Protein AF-A0A2N5DPZ4-F1 (afdb_monomer)

Solvent-accessible surface area (backbone atoms only — not comparable to full-atom values): 5592 Å² total; per-residue (Å²): 131,85,73,59,84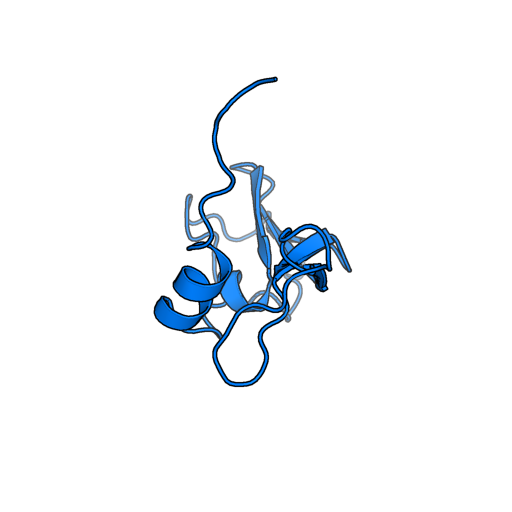,85,64,77,54,50,41,91,87,78,61,50,69,83,58,56,42,78,33,79,62,61,22,78,41,57,39,72,54,98,92,38,71,41,60,42,100,87,68,46,73,36,67,42,72,34,48,12,37,35,31,74,85,79,68,48,68,40,40,39,50,61,61,52,61,74,50,53,70,65,60,50,40,62,56,58,70,69,74,71,79,92,63,90,130

Foldseek 3Di:
DDDDPLQPAAAPPPRHDDQKDKDALPDKWFDDDPRAGDADPVRHTDIGRGIWMAGPPVRDIDHSCVSNVVDDVSSVCNRVVPPPPPDDD

Secondary structure (DSSP, 8-state):
-PPPTT--S--TTT---SSEEEEEEEEEEE-EETTEE-B-TTSPBPEEEEEEEEETTT--EEEHHHHTT-S-HHHHHHTT-S-------

Mean predicted aligned error: 8.05 Å

Radius of gyration: 14.73 Å; Cα contacts (8 Å, |Δi|>4): 138; chains: 1; bounding box: 38×32×37 Å

Nearest PDB structures (foldseek):
  4b6d-assembly3_C  TM=2.899E-01  e=1.157E+00  Homo sapiens
  6a9u-assembly1_A  TM=2.606E-01  e=8.080E+00  Saccharomyces cerevisiae S288C

pLDDT: mean 80.34, std 15.64, range [36.81, 94.19]

Sequence (89 aa):
MSRDPRIKRHCPFCSERDHLHIVDRGALRPIIRDGATVLDPDGTEELEEVDGAFCQVCSASAPLDVWNNEVTPDTYAILRDIDLPTEPV

Structure (mmCIF, N/CA/C/O backbone):
data_AF-A0A2N5DPZ4-F1
#
_entry.id   AF-A0A2N5DPZ4-F1
#
loop_
_atom_site.group_PDB
_atom_site.id
_atom_site.type_symbol
_atom_site.label_atom_id
_atom_site.label_alt_id
_atom_site.label_comp_id
_atom_site.label_asym_id
_atom_site.label_entity_id
_atom_site.label_seq_id
_atom_site.pdbx_PDB_ins_code
_atom_site.Cartn_x
_atom_site.Cartn_y
_atom_site.Cartn_z
_atom_site.occupancy
_atom_site.B_iso_or_equiv
_atom_site.auth_seq_id
_atom_site.auth_comp_id
_atom_site.auth_asym_id
_atom_site.auth_atom_id
_atom_site.pdbx_PDB_model_num
ATOM 1 N N . MET A 1 1 ? -20.649 0.329 14.557 1.00 52.56 1 MET A N 1
ATOM 2 C CA . MET A 1 1 ? -20.230 0.721 13.194 1.00 52.56 1 MET A CA 1
ATOM 3 C C . MET A 1 1 ? -19.705 -0.531 12.514 1.00 52.56 1 MET A C 1
ATOM 5 O O . MET A 1 1 ? -18.940 -1.252 13.143 1.00 52.56 1 MET A O 1
ATOM 9 N N . SER A 1 2 ? -20.198 -0.869 11.321 1.00 50.97 2 SER A N 1
ATOM 10 C CA . SER A 1 2 ? -19.702 -2.040 10.589 1.00 50.97 2 SER A CA 1
ATOM 11 C C . SER A 1 2 ? -18.363 -1.668 9.967 1.00 50.97 2 SER A C 1
ATOM 13 O O . SER A 1 2 ? -18.307 -0.715 9.198 1.00 50.97 2 SER A O 1
ATOM 15 N N . ARG A 1 3 ? -17.295 -2.384 10.325 1.00 71.00 3 ARG A N 1
ATOM 16 C CA . ARG A 1 3 ? -16.007 -2.273 9.631 1.00 71.00 3 ARG A CA 1
ATOM 17 C C . ARG A 1 3 ? -16.209 -2.657 8.169 1.00 71.00 3 ARG A C 1
ATOM 19 O O . ARG A 1 3 ? -16.896 -3.645 7.900 1.00 71.00 3 ARG A O 1
ATOM 26 N N . ASP A 1 4 ? -15.633 -1.882 7.254 1.00 85.12 4 ASP A N 1
ATOM 27 C CA . ASP A 1 4 ? -15.608 -2.245 5.837 1.00 85.12 4 ASP A CA 1
ATOM 28 C C . ASP A 1 4 ? -14.916 -3.618 5.706 1.00 85.12 4 ASP A C 1
ATOM 30 O O . ASP A 1 4 ? -13.798 -3.780 6.212 1.00 85.12 4 ASP A O 1
ATOM 34 N N . PRO A 1 5 ? -15.561 -4.629 5.092 1.00 88.19 5 PRO A N 1
ATOM 35 C CA . PRO A 1 5 ? -15.015 -5.983 5.000 1.00 88.19 5 PRO A CA 1
ATOM 36 C C . PRO A 1 5 ? -13.701 -6.059 4.209 1.00 88.19 5 PRO A C 1
ATOM 38 O O . PRO A 1 5 ? -12.986 -7.057 4.314 1.00 88.19 5 PRO A O 1
ATOM 41 N N . ARG A 1 6 ? -13.363 -5.020 3.435 1.00 90.94 6 ARG A N 1
ATOM 42 C CA . ARG A 1 6 ? -12.086 -4.896 2.728 1.00 90.94 6 ARG A CA 1
ATOM 43 C C . ARG A 1 6 ? -10.903 -4.669 3.676 1.00 90.94 6 ARG A C 1
ATOM 45 O O . ARG A 1 6 ? -9.786 -5.038 3.329 1.00 90.94 6 ARG A O 1
ATOM 52 N N . ILE A 1 7 ? -11.118 -4.122 4.878 1.00 92.31 7 ILE A N 1
ATOM 53 C CA . ILE A 1 7 ? -10.059 -3.920 5.882 1.00 92.31 7 ILE A CA 1
ATOM 54 C C . ILE A 1 7 ? -9.944 -5.169 6.760 1.00 92.31 7 ILE A C 1
ATOM 56 O O . ILE A 1 7 ? -10.736 -5.403 7.676 1.00 92.31 7 ILE A O 1
ATOM 60 N N . LYS A 1 8 ? -8.912 -5.973 6.506 1.00 91.88 8 LYS A N 1
ATOM 61 C CA . LYS A 1 8 ? -8.688 -7.268 7.167 1.00 91.88 8 LYS A CA 1
ATOM 62 C C . LYS A 1 8 ? -7.856 -7.141 8.442 1.00 91.88 8 LYS A C 1
ATOM 64 O O . LYS A 1 8 ? -7.901 -8.025 9.299 1.00 91.88 8 LYS A O 1
ATOM 69 N N . ARG A 1 9 ? -7.105 -6.045 8.597 1.00 91.31 9 ARG A N 1
ATOM 70 C CA . ARG A 1 9 ? -6.143 -5.836 9.693 1.00 91.31 9 ARG A CA 1
ATOM 71 C C . ARG A 1 9 ? -6.396 -4.547 10.473 1.00 91.31 9 ARG A C 1
ATOM 73 O O . ARG A 1 9 ? -7.058 -3.627 10.009 1.00 91.31 9 ARG A O 1
ATOM 80 N N . HIS A 1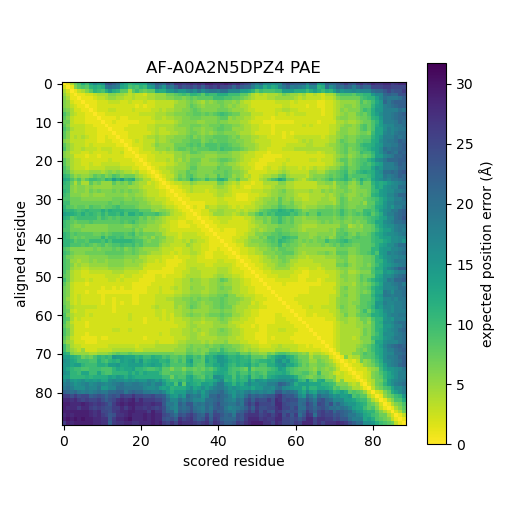 10 ? -5.903 -4.516 11.710 1.00 94.19 10 HIS A N 1
ATOM 81 C CA . HIS A 1 10 ? -5.891 -3.303 12.540 1.00 94.19 10 HIS A CA 1
ATOM 82 C C . HIS A 1 10 ? -4.824 -2.340 12.019 1.00 94.19 10 HIS A C 1
ATOM 84 O O . HIS A 1 10 ? -3.992 -2.740 11.204 1.00 94.19 10 HIS A O 1
ATOM 90 N N . C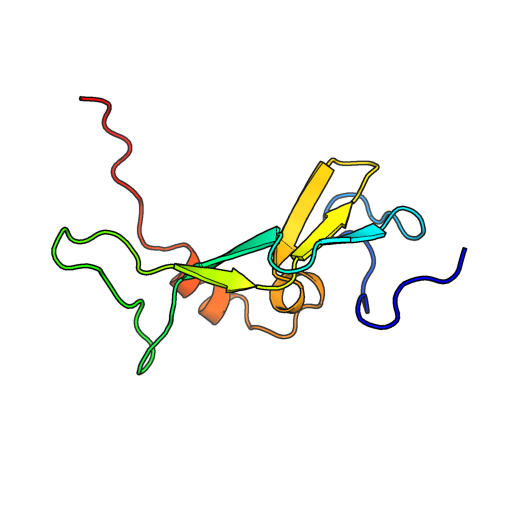YS A 1 11 ? -4.830 -1.094 12.493 1.00 91.50 11 CYS A N 1
ATOM 91 C CA . CYS A 1 11 ? -3.781 -0.149 12.132 1.00 91.50 11 CYS A CA 1
ATOM 92 C C . CYS A 1 11 ? -2.397 -0.708 12.505 1.00 91.50 11 CYS A C 1
ATOM 94 O O . CYS A 1 11 ? -2.166 -0.975 13.685 1.00 91.50 11 CYS A O 1
ATOM 96 N N . PRO A 1 12 ? -1.457 -0.862 11.555 1.00 88.44 12 PRO A N 1
ATOM 97 C CA . PRO A 1 12 ? -0.138 -1.417 11.855 1.00 88.44 12 PRO A CA 1
ATOM 98 C C . PRO A 1 12 ? 0.733 -0.472 12.699 1.00 88.44 12 PRO A C 1
ATOM 100 O O . PRO A 1 12 ? 1.722 -0.914 13.273 1.00 88.44 12 PRO A O 1
ATOM 103 N N . PHE A 1 13 ? 0.359 0.808 12.806 1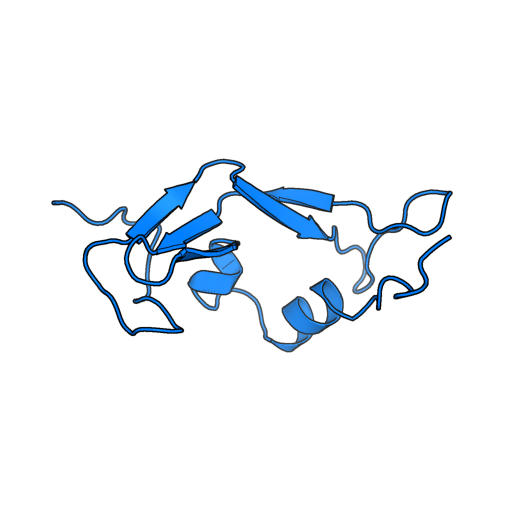.00 89.38 13 PHE A N 1
ATOM 104 C CA . PHE A 1 13 ? 1.124 1.828 13.528 1.00 89.38 13 PHE A CA 1
ATOM 105 C C . PHE A 1 13 ? 0.644 2.036 14.969 1.00 89.38 13 PHE A C 1
ATOM 107 O O . PHE A 1 13 ? 1.457 2.120 15.883 1.00 89.38 13 PHE A O 1
ATOM 114 N N . CYS A 1 14 ? -0.673 2.117 15.187 1.00 93.00 14 CYS A N 1
ATOM 115 C CA . CYS A 1 14 ? -1.256 2.395 16.507 1.00 93.00 14 CYS A CA 1
ATOM 116 C C . CYS A 1 14 ? -2.174 1.283 17.037 1.00 93.00 14 CYS A C 1
ATOM 118 O O . CYS A 1 14 ? -2.752 1.435 18.108 1.00 93.00 14 CYS A O 1
ATOM 120 N N . SER A 1 15 ? -2.324 0.170 16.307 1.00 94.12 15 SER A N 1
ATOM 121 C CA . SER A 1 15 ? -3.216 -0.957 16.641 1.00 94.12 15 SER A CA 1
ATOM 122 C C . SER A 1 15 ? -4.713 -0.620 16.726 1.00 94.12 15 SER A C 1
ATOM 124 O O . SER A 1 15 ? -5.509 -1.465 17.131 1.00 94.12 15 SER A O 1
ATOM 126 N N . GLU A 1 16 ? -5.122 0.582 16.304 1.00 93.56 16 GLU A N 1
ATOM 127 C CA . GLU A 1 16 ? -6.526 1.003 16.267 1.00 93.56 16 GLU A CA 1
ATOM 128 C C . GLU A 1 16 ? -7.386 0.063 15.411 1.00 93.56 16 GLU A C 1
ATOM 130 O O . GLU A 1 16 ? -6.977 -0.413 14.342 1.00 93.56 16 GLU A O 1
ATOM 135 N N . ARG A 1 17 ? -8.610 -0.183 15.886 1.00 90.19 17 ARG A N 1
ATOM 136 C CA . ARG A 1 17 ? -9.524 -1.187 15.351 1.00 90.19 17 ARG A CA 1
ATOM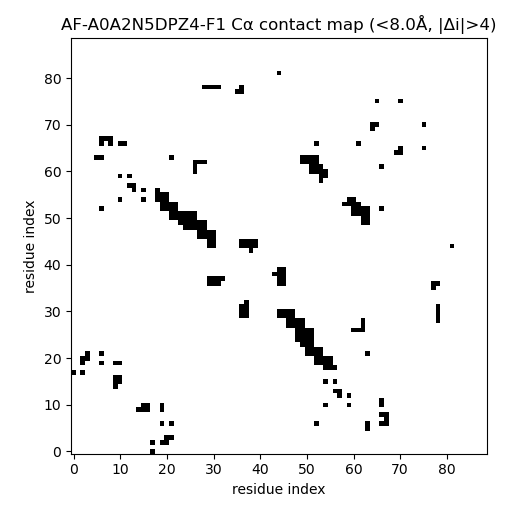 137 C C . ARG A 1 17 ? -10.711 -0.515 14.653 1.00 90.19 17 ARG A C 1
ATOM 139 O O . ARG A 1 17 ? -11.032 -0.853 13.517 1.00 90.19 17 ARG A O 1
ATOM 146 N N . ASP A 1 18 ? -11.374 0.426 15.286 1.00 90.56 18 ASP A N 1
ATOM 147 C CA . ASP A 1 18 ? -12.730 0.821 14.909 1.00 90.56 18 ASP A CA 1
ATOM 148 C C . ASP A 1 18 ? -12.771 2.083 14.045 1.00 90.56 18 ASP A C 1
ATOM 150 O O . ASP A 1 18 ? -13.719 2.284 13.288 1.00 90.56 18 ASP A O 1
ATOM 154 N N . HIS A 1 19 ? -11.708 2.883 14.081 1.00 92.00 19 HIS A N 1
ATOM 155 C CA . HIS A 1 19 ? -11.610 4.157 13.367 1.00 92.00 19 HIS A CA 1
ATOM 156 C C . HIS A 1 19 ? -10.791 4.047 12.070 1.00 92.00 19 HIS A C 1
ATOM 158 O O . HIS A 1 19 ? -9.902 4.863 11.802 1.00 92.00 19 HIS A O 1
ATOM 164 N N . LEU A 1 20 ? -11.069 2.998 11.289 1.00 92.25 20 LEU A N 1
ATOM 165 C CA . LEU A 1 20 ? -10.428 2.712 10.004 1.00 92.25 20 LEU A CA 1
ATOM 166 C C . LEU A 1 20 ? -11.435 2.874 8.865 1.00 92.25 20 LEU A C 1
ATOM 168 O O . LEU A 1 20 ? -12.543 2.345 8.949 1.00 92.25 20 LEU A O 1
ATOM 172 N N . HIS A 1 21 ? -11.032 3.564 7.800 1.00 92.38 21 HIS A N 1
ATOM 173 C CA . HIS A 1 21 ? -11.892 3.891 6.660 1.00 92.38 21 HIS A CA 1
ATOM 174 C C . HIS A 1 21 ? -11.197 3.551 5.350 1.00 92.38 21 HIS A C 1
ATOM 176 O O . HIS A 1 21 ? -9.976 3.667 5.259 1.00 92.38 21 HIS A O 1
ATOM 182 N N . ILE A 1 22 ? -11.977 3.157 4.344 1.00 91.88 22 ILE A N 1
ATOM 183 C CA . ILE A 1 22 ? -11.480 3.083 2.971 1.00 91.88 22 ILE A CA 1
ATOM 184 C C . ILE A 1 22 ? -11.579 4.465 2.337 1.00 91.88 22 ILE A C 1
ATOM 186 O O . ILE A 1 22 ? -12.576 5.167 2.508 1.00 91.88 22 ILE A O 1
ATOM 190 N N . VAL A 1 23 ? -10.542 4.830 1.597 1.00 89.00 23 VAL A N 1
ATOM 191 C CA . VAL A 1 23 ? -10.540 5.964 0.683 1.00 89.00 23 VAL A CA 1
ATOM 192 C C . VAL A 1 23 ? -10.399 5.391 -0.722 1.00 89.00 23 VAL A C 1
ATOM 194 O O . VAL A 1 23 ? -9.317 4.944 -1.105 1.00 89.00 23 VAL A O 1
ATOM 197 N N . ASP A 1 24 ? -11.504 5.348 -1.464 1.00 88.06 24 ASP A N 1
ATOM 198 C CA . ASP A 1 24 ? -11.492 4.853 -2.841 1.00 88.06 24 ASP A CA 1
ATOM 199 C C . ASP A 1 24 ? -10.633 5.794 -3.702 1.00 88.06 24 ASP A C 1
ATOM 201 O O . ASP A 1 24 ? -10.790 7.017 -3.622 1.0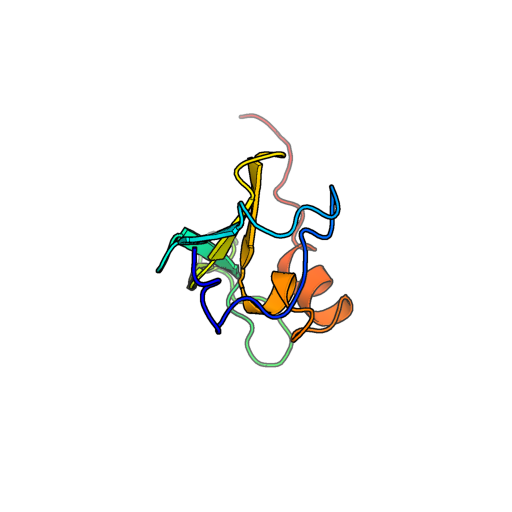0 88.06 24 ASP A O 1
ATOM 205 N N . ARG A 1 25 ? -9.702 5.236 -4.491 1.00 82.44 25 ARG A N 1
ATOM 206 C CA . ARG A 1 25 ? -8.697 6.011 -5.263 1.00 82.44 25 ARG A CA 1
ATOM 207 C C . ARG A 1 25 ? -7.932 7.048 -4.418 1.00 82.44 25 ARG A C 1
ATOM 209 O O . ARG A 1 25 ? -7.575 8.120 -4.897 1.00 82.44 25 ARG A O 1
ATOM 216 N N . GLY A 1 26 ? -7.728 6.751 -3.134 1.00 77.00 26 GLY A N 1
ATOM 217 C CA . GLY A 1 26 ? -7.133 7.663 -2.154 1.00 77.00 26 GLY A CA 1
ATOM 218 C C . GLY A 1 26 ? -5.648 7.455 -1.886 1.00 77.00 26 GLY A C 1
ATOM 219 O O . GLY A 1 26 ? -5.072 8.191 -1.085 1.00 77.00 26 GLY A O 1
ATOM 220 N N . ALA A 1 27 ? -5.038 6.442 -2.498 1.00 83.56 27 ALA A N 1
ATOM 221 C CA . ALA A 1 27 ? -3.617 6.159 -2.378 1.00 83.56 27 ALA A CA 1
ATOM 222 C C . ALA A 1 27 ? -2.977 6.069 -3.765 1.00 83.56 27 ALA A C 1
ATOM 224 O O . ALA A 1 27 ? -3.607 5.621 -4.721 1.00 83.56 27 ALA A O 1
ATOM 225 N N . LEU A 1 28 ? -1.717 6.488 -3.850 1.00 83.00 28 LEU A N 1
ATOM 226 C CA . LEU A 1 28 ? -0.893 6.322 -5.040 1.00 83.00 28 LEU A CA 1
ATOM 227 C C . LEU A 1 28 ? 0.040 5.137 -4.839 1.00 83.00 28 LEU A C 1
ATOM 229 O O . LEU A 1 28 ? 0.582 4.939 -3.746 1.00 83.00 28 LEU A O 1
ATOM 233 N N . ARG A 1 29 ? 0.218 4.359 -5.898 1.00 81.81 29 ARG A N 1
ATOM 234 C CA . ARG A 1 29 ? 1.104 3.203 -5.918 1.00 81.81 29 ARG A CA 1
ATOM 235 C C . ARG A 1 29 ? 1.895 3.199 -7.228 1.00 81.81 29 ARG A C 1
ATOM 237 O O . ARG A 1 29 ? 1.277 3.386 -8.271 1.00 81.81 29 ARG A O 1
ATOM 244 N N . PRO A 1 30 ? 3.215 2.959 -7.211 1.00 84.25 30 PRO A N 1
ATOM 245 C CA . PRO A 1 30 ? 3.955 2.798 -8.454 1.00 84.25 30 PRO A CA 1
ATOM 246 C C . PRO A 1 30 ? 3.498 1.580 -9.252 1.00 84.25 30 PRO A C 1
ATOM 248 O O . PRO A 1 30 ? 3.211 0.512 -8.697 1.00 84.25 30 PRO A O 1
ATOM 251 N N . ILE A 1 31 ? 3.450 1.733 -10.570 1.00 84.25 31 ILE A N 1
ATOM 252 C CA . ILE A 1 31 ? 3.109 0.648 -11.482 1.00 84.25 31 ILE A CA 1
ATOM 253 C C . ILE A 1 31 ? 4.327 -0.266 -11.620 1.00 84.25 31 ILE A C 1
ATOM 255 O O . ILE A 1 31 ? 5.415 0.180 -11.973 1.00 84.25 31 ILE A O 1
ATOM 259 N N . ILE A 1 32 ? 4.142 -1.567 -11.379 1.00 81.25 32 ILE A N 1
ATOM 260 C CA . ILE A 1 32 ? 5.199 -2.577 -11.536 1.00 81.25 32 ILE A CA 1
ATOM 261 C C . ILE A 1 32 ? 4.924 -3.428 -12.774 1.00 81.25 32 ILE A C 1
ATOM 263 O O . ILE A 1 32 ? 3.861 -4.041 -12.895 1.00 81.25 32 ILE A O 1
ATOM 267 N N . ARG A 1 33 ? 5.908 -3.527 -13.671 1.00 81.81 33 ARG A N 1
ATOM 268 C CA . ARG A 1 33 ? 5.876 -4.390 -14.858 1.00 81.81 33 ARG A CA 1
ATOM 269 C C . ARG A 1 33 ? 7.155 -5.214 -14.925 1.00 81.81 33 ARG A C 1
ATOM 271 O O . ARG A 1 33 ? 8.246 -4.686 -14.761 1.00 81.81 33 ARG A O 1
ATOM 278 N N . ASP A 1 34 ? 7.010 -6.525 -15.114 1.00 83.62 34 ASP A N 1
ATOM 279 C CA . ASP A 1 34 ? 8.133 -7.472 -15.203 1.00 83.62 34 ASP A CA 1
ATOM 280 C C . ASP A 1 34 ? 9.129 -7.392 -14.023 1.00 83.62 34 ASP A C 1
ATOM 282 O O . ASP A 1 34 ? 10.320 -7.656 -14.168 1.00 83.62 34 ASP A O 1
ATOM 286 N N . GLY A 1 35 ? 8.631 -7.042 -12.831 1.00 75.50 35 GLY A N 1
ATOM 287 C CA . GLY A 1 35 ? 9.434 -6.927 -11.609 1.00 75.50 35 GLY A CA 1
ATOM 288 C C . GLY A 1 35 ? 10.180 -5.600 -11.438 1.00 75.50 35 GLY A C 1
ATOM 289 O O . GLY A 1 35 ? 10.960 -5.485 -10.497 1.00 75.50 35 GLY A O 1
ATOM 290 N N . ALA A 1 36 ? 9.934 -4.609 -12.297 1.00 80.62 36 ALA A N 1
ATOM 291 C CA . ALA A 1 36 ? 10.507 -3.269 -12.202 1.00 80.62 36 ALA A CA 1
ATOM 292 C C . ALA A 1 36 ? 9.418 -2.189 -12.159 1.00 80.62 36 ALA A C 1
ATOM 294 O O . ALA A 1 36 ? 8.335 -2.366 -12.723 1.00 80.62 36 ALA A O 1
ATOM 295 N N . THR A 1 37 ? 9.716 -1.065 -11.507 1.00 82.50 37 THR A N 1
ATOM 296 C CA . THR A 1 37 ? 8.860 0.125 -11.549 1.00 82.50 37 THR A CA 1
ATOM 297 C C . THR A 1 37 ? 8.861 0.719 -12.952 1.00 82.50 37 THR A C 1
ATOM 299 O O . THR A 1 37 ? 9.907 0.823 -13.598 1.00 82.50 37 THR A O 1
ATOM 302 N N . VAL A 1 38 ? 7.679 1.079 -13.442 1.00 86.62 38 VAL A N 1
ATOM 303 C CA . VAL A 1 38 ? 7.525 1.788 -14.710 1.00 86.62 38 VAL A CA 1
ATOM 304 C C . VAL A 1 38 ? 7.837 3.262 -14.481 1.00 86.62 38 VAL A C 1
ATOM 306 O O . VAL A 1 38 ? 7.352 3.854 -13.521 1.00 86.62 38 VAL A O 1
ATOM 309 N N . LEU A 1 39 ? 8.663 3.834 -15.354 1.00 87.94 39 LEU A N 1
ATOM 310 C CA . LEU A 1 39 ? 9.054 5.236 -15.298 1.00 87.94 39 LEU A CA 1
ATOM 311 C C . LEU A 1 39 ? 8.474 5.999 -16.488 1.00 87.94 39 LEU A C 1
ATOM 313 O O . LEU A 1 39 ? 8.468 5.490 -17.615 1.00 87.94 39 LEU A O 1
ATOM 317 N N . ASP A 1 40 ? 8.056 7.232 -16.237 1.00 85.06 40 ASP A N 1
ATOM 318 C CA . ASP A 1 40 ? 7.739 8.229 -17.246 1.00 85.06 40 ASP A CA 1
ATOM 319 C C . ASP A 1 40 ? 8.995 8.651 -18.037 1.00 85.06 40 ASP A C 1
ATOM 321 O O . ASP A 1 40 ? 10.133 8.415 -17.612 1.00 85.06 40 ASP A O 1
ATOM 325 N N . PRO A 1 41 ? 8.840 9.295 -19.212 1.00 88.38 41 PRO A N 1
ATOM 326 C CA . PRO A 1 41 ? 9.973 9.733 -20.032 1.00 88.38 41 PRO A CA 1
ATOM 327 C C . PRO A 1 41 ? 10.944 10.702 -19.339 1.00 88.38 41 PRO A C 1
ATOM 329 O O . PRO A 1 41 ? 12.075 10.858 -19.799 1.00 88.38 41 PRO A O 1
ATOM 332 N N . ASP A 1 42 ? 10.508 11.371 -18.272 1.00 89.19 42 ASP A N 1
ATOM 333 C CA . ASP A 1 42 ? 11.325 12.258 -17.440 1.00 89.19 42 ASP A CA 1
ATOM 334 C C . ASP A 1 42 ? 12.049 11.525 -16.293 1.00 89.19 42 ASP A C 1
ATOM 336 O O . ASP A 1 42 ? 12.812 12.146 -15.553 1.00 89.19 42 ASP A O 1
ATOM 340 N N . GLY A 1 43 ? 11.862 10.207 -16.178 1.00 85.19 43 GLY A N 1
ATOM 341 C CA . GLY A 1 43 ? 12.461 9.360 -15.151 1.00 85.19 43 GLY A CA 1
ATOM 342 C C . GLY A 1 43 ? 11.690 9.323 -13.833 1.00 85.19 43 GLY A C 1
ATOM 343 O O . GLY A 1 43 ? 12.174 8.697 -12.891 1.00 85.19 43 GLY A O 1
ATOM 344 N N . THR A 1 44 ? 10.523 9.967 -13.741 1.00 84.62 44 THR A N 1
ATOM 345 C CA . THR A 1 44 ? 9.644 9.851 -12.568 1.00 84.62 44 THR A CA 1
ATOM 346 C C . THR A 1 44 ? 8.855 8.543 -12.593 1.00 84.62 44 THR A C 1
ATOM 348 O O . THR A 1 44 ? 8.685 7.938 -13.646 1.00 84.62 44 THR A O 1
ATOM 351 N N . GLU A 1 45 ? 8.424 8.045 -11.435 1.00 85.69 45 GLU A N 1
ATOM 352 C CA . GLU A 1 45 ? 7.632 6.812 -11.370 1.00 85.69 45 GLU A CA 1
ATOM 353 C C . GLU A 1 45 ? 6.223 7.032 -11.920 1.00 85.69 45 GLU A C 1
ATOM 355 O O . GLU A 1 45 ? 5.523 7.955 -11.501 1.00 85.69 45 GLU A O 1
ATOM 360 N N . GLU A 1 46 ? 5.772 6.128 -12.787 1.00 88.00 46 GLU A N 1
ATOM 361 C CA . GLU A 1 46 ? 4.372 6.086 -13.187 1.00 88.00 46 GLU A CA 1
ATOM 362 C C . GLU A 1 46 ? 3.550 5.539 -12.009 1.00 88.00 46 GLU A C 1
ATOM 364 O O . GLU A 1 46 ? 3.802 4.438 -11.503 1.00 88.00 46 GLU A O 1
ATOM 369 N N . LEU A 1 47 ? 2.565 6.315 -11.554 1.00 86.81 47 LEU A N 1
ATOM 370 C CA . LEU A 1 47 ? 1.727 5.982 -10.403 1.00 86.81 47 LEU A CA 1
ATOM 371 C C . LEU A 1 47 ? 0.298 5.648 -10.843 1.00 86.81 47 LEU A C 1
ATOM 373 O O . LEU A 1 47 ? -0.292 6.336 -11.674 1.00 86.81 47 LEU A O 1
ATOM 377 N N . GLU A 1 48 ? -0.297 4.640 -10.214 1.00 87.31 48 GLU A N 1
ATOM 378 C CA . GLU A 1 48 ? -1.725 4.350 -10.295 1.00 87.31 48 GLU A CA 1
ATOM 379 C C . GLU A 1 48 ? -2.450 4.743 -9.002 1.00 87.3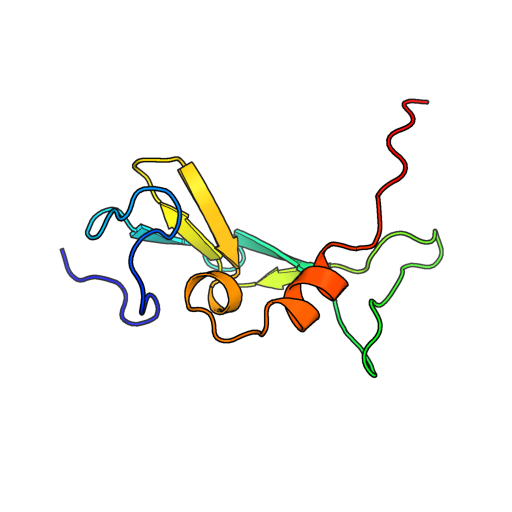1 48 GLU A C 1
ATOM 381 O O . GLU A 1 48 ? -1.923 4.630 -7.891 1.00 87.31 48 GLU A O 1
ATOM 386 N N . GLU A 1 49 ? -3.691 5.206 -9.151 1.00 89.62 49 GLU A N 1
ATOM 387 C CA . GLU A 1 49 ? -4.590 5.435 -8.025 1.00 89.62 49 GLU A CA 1
ATOM 388 C C . GLU A 1 49 ? -5.252 4.125 -7.606 1.00 89.62 49 GLU A C 1
ATOM 390 O O . GLU A 1 49 ? -5.923 3.464 -8.402 1.00 89.62 49 GLU A O 1
ATOM 395 N N . VAL A 1 50 ? -5.131 3.795 -6.327 1.00 89.12 50 VAL A N 1
ATOM 396 C CA . VAL A 1 50 ? -5.693 2.583 -5.734 1.00 89.12 50 VAL A CA 1
ATOM 397 C C . VAL A 1 50 ? -6.514 2.915 -4.495 1.00 89.12 50 VAL A C 1
ATOM 399 O O . VAL A 1 50 ? -6.402 3.995 -3.903 1.00 89.12 50 VAL A O 1
ATOM 402 N N . ASP A 1 51 ? -7.354 1.970 -4.084 1.00 91.75 51 ASP A N 1
ATOM 403 C CA . ASP A 1 51 ? -8.050 2.060 -2.805 1.00 91.75 51 ASP A CA 1
ATOM 404 C C . ASP A 1 51 ? -7.030 2.068 -1.660 1.00 91.75 51 ASP A C 1
ATOM 406 O O . ASP A 1 51 ? -6.116 1.239 -1.597 1.00 91.75 51 ASP A O 1
ATOM 410 N N . GLY A 1 52 ? -7.202 3.006 -0.734 1.00 91.75 52 GLY A N 1
ATOM 411 C CA . GLY A 1 52 ? -6.375 3.146 0.456 1.00 91.75 52 GLY A CA 1
ATOM 412 C C . GLY A 1 52 ? -7.155 2.844 1.727 1.00 91.75 52 GLY A C 1
ATOM 413 O O . GLY A 1 52 ? -8.369 3.024 1.792 1.00 9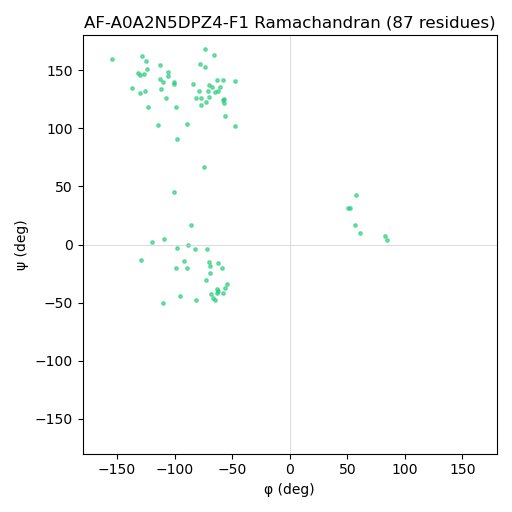1.75 52 GLY A O 1
ATOM 414 N N . ALA A 1 53 ? -6.449 2.430 2.771 1.00 92.69 53 ALA A N 1
ATOM 415 C CA . ALA A 1 53 ? -6.964 2.439 4.132 1.00 92.69 53 ALA A CA 1
ATOM 416 C C . ALA A 1 53 ? -6.410 3.657 4.881 1.00 92.69 53 ALA A C 1
ATOM 418 O O . ALA A 1 53 ? -5.227 3.976 4.765 1.00 92.69 53 ALA A O 1
ATOM 419 N N . PHE A 1 54 ? -7.259 4.319 5.665 1.00 92.31 54 PHE A N 1
ATOM 420 C CA . PHE A 1 54 ? -6.917 5.472 6.495 1.00 92.31 54 PHE A CA 1
ATOM 421 C C . PHE A 1 54 ? -7.322 5.236 7.951 1.00 92.31 54 PHE A C 1
ATOM 423 O O . PHE A 1 54 ? -8.459 4.854 8.242 1.00 92.31 54 PHE A O 1
ATOM 430 N N . CYS A 1 55 ? -6.409 5.504 8.884 1.00 93.00 55 CYS A N 1
ATOM 431 C CA . CYS A 1 55 ? -6.686 5.491 10.316 1.00 93.00 55 CYS A CA 1
ATOM 432 C C . CYS A 1 55 ? -6.922 6.912 10.830 1.00 93.00 55 CYS A C 1
ATOM 434 O O . CYS A 1 55 ? -6.006 7.726 10.839 1.00 93.00 55 CYS A O 1
ATOM 436 N N . GLN A 1 56 ? -8.115 7.189 11.359 1.00 93.25 56 GLN A N 1
ATOM 437 C CA . GLN A 1 56 ? -8.443 8.506 11.926 1.00 93.25 56 GLN A CA 1
ATOM 438 C C . GLN A 1 56 ? -7.697 8.829 13.228 1.00 93.25 56 GLN A C 1
ATOM 440 O O . GLN A 1 56 ? -7.631 9.991 13.610 1.00 93.25 56 GLN A O 1
ATOM 445 N N . VAL A 1 57 ? -7.152 7.823 13.920 1.00 94.19 57 VAL A N 1
ATOM 446 C CA . VAL A 1 57 ? -6.471 8.020 15.211 1.00 94.19 57 VAL A CA 1
ATOM 447 C C . VAL A 1 57 ? -5.034 8.495 15.024 1.00 94.19 57 VAL A C 1
ATOM 449 O O . VAL A 1 57 ? -4.616 9.440 15.682 1.00 94.19 57 VAL A O 1
ATOM 452 N N . CYS A 1 58 ? -4.270 7.850 14.139 1.00 93.88 58 CYS A N 1
ATOM 453 C CA . CYS A 1 58 ? -2.865 8.203 13.900 1.00 93.88 58 CYS A CA 1
ATOM 454 C C . CYS A 1 58 ? -2.618 8.859 12.537 1.00 93.88 58 CYS A C 1
ATOM 456 O O . CYS A 1 58 ? -1.466 9.072 12.171 1.00 93.88 58 CYS A O 1
ATOM 458 N N . SER A 1 59 ? -3.677 9.124 11.768 1.00 92.88 59 SER A N 1
ATOM 459 C CA . SER A 1 59 ? -3.633 9.690 10.412 1.00 92.88 59 SER A CA 1
ATOM 460 C C . SER A 1 59 ? -2.796 8.891 9.408 1.00 92.88 59 SER A C 1
ATOM 462 O O . SER A 1 59 ? -2.434 9.404 8.351 1.00 92.88 59 SER A O 1
ATOM 464 N N . ALA A 1 60 ? -2.482 7.630 9.718 1.00 89.62 60 ALA A N 1
ATOM 465 C CA . ALA A 1 60 ? -1.751 6.769 8.804 1.00 89.62 60 ALA A CA 1
ATOM 466 C C . ALA A 1 60 ? -2.641 6.396 7.618 1.00 89.62 60 ALA A C 1
ATOM 468 O O . ALA A 1 60 ? -3.808 6.042 7.804 1.00 89.62 60 ALA A O 1
ATOM 469 N N . SER A 1 61 ? -2.062 6.426 6.423 1.00 89.06 61 SER A N 1
ATOM 470 C CA . SER A 1 61 ? -2.677 5.928 5.199 1.00 89.06 61 SER A CA 1
ATOM 471 C C . SER A 1 61 ? -1.713 5.007 4.464 1.00 89.06 61 SER A C 1
ATOM 473 O O . SER A 1 61 ? -0.497 5.195 4.527 1.00 89.06 61 SER A O 1
ATOM 475 N N . ALA A 1 62 ? -2.252 3.990 3.802 1.00 88.12 62 ALA A N 1
ATOM 476 C CA . ALA A 1 62 ? -1.503 3.162 2.862 1.00 88.12 62 ALA A CA 1
ATOM 477 C C . ALA A 1 62 ? -2.463 2.547 1.834 1.00 88.12 62 ALA A C 1
ATOM 479 O O . ALA A 1 62 ? -3.658 2.424 2.135 1.00 88.12 62 ALA A O 1
ATOM 480 N N . PRO A 1 63 ? -1.960 2.109 0.666 1.00 90.62 63 PRO A N 1
ATOM 481 C CA . PRO A 1 63 ? -2.699 1.217 -0.220 1.00 90.62 63 PRO A CA 1
ATOM 482 C C . PRO A 1 63 ? -3.301 0.034 0.548 1.00 90.62 63 PRO A C 1
ATOM 484 O O . PRO A 1 63 ? -2.701 -0.488 1.493 1.00 90.62 63 PRO A O 1
ATOM 487 N N . LEU A 1 64 ? -4.519 -0.361 0.191 1.00 90.88 64 LEU A N 1
ATOM 488 C CA . LEU A 1 64 ? -5.295 -1.338 0.952 1.00 90.88 64 LEU A CA 1
ATOM 489 C C . LEU A 1 64 ? -4.638 -2.729 0.993 1.00 90.88 64 LEU A C 1
ATOM 491 O O . LEU A 1 64 ? -4.659 -3.401 2.025 1.00 90.88 64 LEU A O 1
ATOM 495 N N . ASP A 1 65 ? -4.035 -3.145 -0.113 1.00 88.94 65 ASP A N 1
ATOM 496 C CA . ASP A 1 65 ? -3.261 -4.379 -0.242 1.00 88.94 65 ASP A CA 1
ATOM 497 C C . ASP A 1 65 ? -2.022 -4.374 0.668 1.00 88.94 65 ASP A C 1
ATOM 499 O O . ASP A 1 65 ? -1.745 -5.355 1.362 1.00 88.94 65 ASP A O 1
ATOM 503 N N . VAL A 1 66 ? -1.322 -3.242 0.753 1.00 87.38 66 VAL A N 1
ATOM 504 C CA . VAL A 1 66 ? -0.205 -3.020 1.684 1.00 87.38 66 VAL A CA 1
ATOM 505 C C . VAL A 1 66 ? -0.700 -3.064 3.126 1.00 87.38 66 VAL A C 1
ATOM 507 O O . VAL A 1 66 ? -0.142 -3.784 3.955 1.00 87.38 66 VAL A O 1
ATOM 510 N N . TRP A 1 67 ? -1.792 -2.359 3.429 1.00 90.62 67 TRP A N 1
ATOM 511 C CA . TRP A 1 67 ? -2.400 -2.324 4.761 1.00 90.62 67 TRP A CA 1
ATOM 512 C C . TRP A 1 67 ? -2.789 -3.720 5.255 1.00 90.62 67 TRP A C 1
ATOM 514 O O . TRP A 1 67 ? -2.582 -4.082 6.417 1.00 90.62 67 TRP A O 1
ATOM 524 N N . ASN A 1 68 ? -3.343 -4.530 4.355 1.00 91.44 68 ASN A N 1
ATOM 525 C CA . ASN A 1 68 ? -3.753 -5.898 4.632 1.00 91.44 68 ASN A CA 1
ATOM 526 C C . ASN A 1 68 ? -2.601 -6.911 4.562 1.00 91.44 68 ASN A C 1
ATOM 528 O O . ASN A 1 68 ? -2.815 -8.069 4.928 1.00 91.44 68 ASN A O 1
ATOM 532 N N . ASN A 1 69 ? -1.384 -6.488 4.194 1.00 88.75 69 ASN A N 1
ATOM 533 C CA . ASN A 1 69 ? -0.209 -7.343 3.994 1.00 88.75 69 ASN A CA 1
ATOM 534 C C . ASN A 1 69 ? -0.454 -8.436 2.935 1.00 88.75 69 ASN A C 1
ATOM 536 O O . ASN A 1 69 ? -0.119 -9.606 3.130 1.00 88.75 69 ASN A O 1
ATOM 540 N N . GLU A 1 70 ? -1.107 -8.044 1.846 1.00 89.06 70 GLU A N 1
ATOM 541 C CA . GLU A 1 70 ? -1.403 -8.873 0.673 1.00 89.06 70 GLU A CA 1
ATOM 542 C C . GLU A 1 70 ? -0.314 -8.754 -0.398 1.00 89.06 70 GLU A C 1
ATOM 544 O O . GLU A 1 70 ? -0.222 -9.603 -1.282 1.00 89.06 70 GLU A O 1
ATOM 549 N N . VAL A 1 71 ? 0.548 -7.744 -0.275 1.00 81.62 71 VAL A N 1
ATOM 550 C CA . VAL A 1 71 ? 1.809 -7.616 -1.009 1.00 81.62 71 VAL A CA 1
ATOM 551 C C . VAL A 1 71 ? 2.987 -7.910 -0.085 1.00 81.62 71 VAL A C 1
ATOM 553 O O . VAL A 1 71 ? 2.918 -7.676 1.125 1.00 81.62 71 VAL A O 1
ATOM 556 N N . THR A 1 72 ? 4.072 -8.455 -0.638 1.00 69.75 72 THR A N 1
ATOM 557 C CA . THR A 1 72 ? 5.276 -8.726 0.152 1.00 69.75 72 THR A CA 1
ATOM 558 C C . THR A 1 72 ? 6.014 -7.421 0.465 1.00 69.75 72 THR A C 1
ATOM 560 O O . THR A 1 72 ? 5.944 -6.470 -0.320 1.00 69.75 72 THR A O 1
ATOM 563 N N . PRO A 1 73 ? 6.761 -7.366 1.582 1.00 62.19 73 PRO A N 1
ATOM 564 C CA . PRO A 1 73 ? 7.644 -6.244 1.876 1.00 62.19 73 PRO A CA 1
ATOM 565 C C . PRO A 1 73 ? 8.637 -5.962 0.752 1.00 62.19 73 PRO A C 1
ATOM 567 O O . PRO A 1 73 ? 8.902 -4.800 0.504 1.00 62.19 73 PRO A O 1
ATOM 570 N N . ASP A 1 74 ? 9.119 -6.984 0.039 1.00 62.34 74 ASP A N 1
ATOM 571 C CA . ASP A 1 74 ? 10.035 -6.816 -1.097 1.00 62.34 74 ASP A CA 1
ATOM 572 C C . ASP A 1 74 ? 9.339 -6.148 -2.287 1.00 62.34 74 ASP A C 1
ATOM 574 O O . ASP A 1 74 ? 9.882 -5.228 -2.888 1.00 62.34 74 ASP A O 1
ATOM 578 N N . THR A 1 75 ? 8.102 -6.549 -2.601 1.00 67.50 75 THR A N 1
ATOM 579 C CA . THR A 1 75 ? 7.292 -5.858 -3.612 1.00 67.50 75 THR A CA 1
ATOM 580 C C . THR A 1 75 ? 7.026 -4.419 -3.190 1.00 67.50 75 THR A C 1
ATOM 582 O O . THR A 1 75 ? 7.107 -3.528 -4.021 1.00 67.50 75 THR A O 1
ATOM 585 N N . TYR A 1 76 ? 6.762 -4.166 -1.907 1.00 66.62 76 TYR A N 1
ATOM 586 C CA . TYR A 1 76 ? 6.570 -2.807 -1.402 1.00 66.62 76 TYR A CA 1
ATOM 587 C C . TYR A 1 76 ? 7.858 -1.982 -1.311 1.00 66.62 76 TYR A C 1
ATOM 589 O O . TYR A 1 76 ? 7.815 -0.771 -1.484 1.00 66.62 76 TYR A O 1
ATOM 597 N N . ALA A 1 77 ? 8.998 -2.624 -1.075 1.00 59.12 77 ALA A N 1
ATOM 598 C CA . ALA A 1 77 ? 10.306 -1.996 -1.126 1.00 59.12 77 ALA A CA 1
ATOM 599 C C . ALA A 1 77 ? 10.613 -1.581 -2.561 1.00 59.12 77 ALA A C 1
ATOM 601 O O . ALA A 1 77 ? 10.911 -0.422 -2.764 1.00 59.12 77 ALA A O 1
ATOM 602 N N . ILE A 1 78 ? 10.385 -2.439 -3.564 1.00 61.66 78 ILE A N 1
ATOM 603 C CA . ILE A 1 78 ? 10.459 -2.051 -4.986 1.00 61.66 78 ILE A CA 1
ATOM 604 C C . ILE A 1 78 ? 9.517 -0.867 -5.288 1.00 61.66 78 ILE A C 1
ATOM 606 O O . ILE A 1 78 ? 9.897 0.037 -6.018 1.00 61.66 78 ILE A O 1
ATOM 610 N N . LEU A 1 79 ? 8.328 -0.827 -4.670 1.00 60.75 79 LEU A N 1
ATOM 611 C CA . LEU A 1 79 ? 7.378 0.299 -4.746 1.00 60.75 79 LEU A CA 1
ATOM 612 C C . LEU A 1 79 ? 7.819 1.566 -3.971 1.00 60.75 79 LEU A C 1
ATOM 614 O O . LEU A 1 79 ? 7.082 2.546 -3.960 1.00 60.75 79 LEU A O 1
ATOM 618 N N . ARG A 1 80 ? 8.944 1.557 -3.247 1.00 57.09 80 ARG A N 1
ATOM 619 C CA . ARG A 1 80 ? 9.483 2.726 -2.520 1.00 57.09 80 ARG A CA 1
ATOM 620 C C . ARG A 1 80 ? 10.959 3.018 -2.805 1.00 57.09 80 ARG A C 1
ATOM 622 O O . ARG A 1 80 ? 11.409 4.089 -2.416 1.00 57.09 80 ARG A O 1
ATOM 629 N N . ASP A 1 81 ? 11.698 2.099 -3.427 1.00 47.12 81 ASP A N 1
ATOM 630 C CA . ASP A 1 81 ? 13.165 2.137 -3.567 1.00 47.12 81 ASP A CA 1
ATOM 631 C C . ASP A 1 81 ? 13.662 2.939 -4.775 1.00 47.12 81 ASP A C 1
ATOM 633 O O . ASP A 1 81 ? 14.835 2.850 -5.145 1.00 47.12 81 ASP A O 1
ATOM 637 N N . ILE A 1 82 ? 12.817 3.779 -5.371 1.00 47.31 82 ILE A N 1
ATOM 638 C CA . ILE A 1 82 ? 13.312 4.877 -6.197 1.00 47.31 82 ILE A CA 1
ATOM 639 C C . ILE A 1 82 ? 13.307 6.121 -5.323 1.00 47.31 82 ILE A C 1
ATOM 641 O O . ILE A 1 82 ? 12.319 6.837 -5.182 1.00 47.31 82 ILE A O 1
ATOM 645 N N . ASP A 1 83 ? 14.457 6.316 -4.683 1.00 44.75 83 ASP A N 1
ATOM 646 C CA . ASP A 1 83 ? 14.860 7.538 -4.002 1.00 44.75 83 ASP A CA 1
ATOM 647 C C . ASP A 1 83 ? 14.579 8.723 -4.947 1.00 44.75 83 ASP A C 1
ATOM 649 O O . ASP A 1 83 ? 15.305 8.954 -5.919 1.00 44.75 83 ASP A O 1
ATOM 653 N N . LEU A 1 84 ? 13.488 9.460 -4.711 1.00 43.72 84 LEU A N 1
ATOM 654 C CA . LEU A 1 84 ? 13.320 10.777 -5.315 1.00 43.72 84 LEU A CA 1
ATOM 655 C C . LEU A 1 84 ? 14.543 11.589 -4.879 1.00 43.72 84 LEU A C 1
ATOM 657 O O . LEU A 1 84 ? 14.776 11.676 -3.669 1.00 43.72 84 LEU A O 1
ATOM 661 N N . PRO A 1 85 ? 15.328 12.180 -5.797 1.00 36.81 85 PRO A N 1
ATOM 662 C CA . PRO A 1 85 ? 16.451 13.006 -5.395 1.00 36.81 85 PRO A CA 1
ATOM 663 C C . PRO A 1 85 ? 15.929 14.104 -4.468 1.00 36.81 85 PRO A C 1
ATOM 665 O O . PRO A 1 85 ? 15.189 14.999 -4.878 1.00 36.81 85 PRO A O 1
ATOM 668 N N . THR A 1 86 ? 16.296 14.022 -3.190 1.00 45.34 86 THR A N 1
ATOM 669 C CA . THR A 1 86 ? 16.092 15.093 -2.219 1.00 45.34 86 THR A CA 1
ATOM 670 C C . THR A 1 86 ? 17.106 16.192 -2.502 1.00 45.34 86 THR A C 1
ATOM 672 O O . THR A 1 86 ? 18.014 16.429 -1.709 1.00 45.34 86 THR A O 1
ATOM 675 N N . GLU A 1 87 ? 16.980 16.854 -3.646 1.00 40.38 87 GLU A N 1
ATOM 676 C CA . GLU A 1 87 ? 17.654 18.120 -3.891 1.00 40.38 87 GLU A CA 1
ATOM 677 C C . GLU A 1 87 ? 16.601 19.178 -4.237 1.00 40.38 87 GLU A C 1
ATOM 679 O O . GLU A 1 87 ? 15.868 19.025 -5.216 1.00 40.38 87 GLU A O 1
ATOM 684 N N . PRO A 1 88 ? 16.476 20.247 -3.430 1.00 47.84 88 PRO A N 1
ATOM 685 C CA . PRO A 1 88 ? 15.700 21.405 -3.832 1.00 47.84 88 PRO A CA 1
ATOM 686 C C . PRO A 1 88 ? 16.447 22.129 -4.961 1.00 47.84 88 PRO A C 1
ATOM 688 O O . PRO A 1 88 ? 17.620 22.471 -4.798 1.00 47.84 88 PRO A O 1
ATOM 691 N N . VAL A 1 89 ? 15.762 22.377 -6.081 1.00 48.12 89 VAL A N 1
ATOM 692 C CA . VAL A 1 89 ? 16.153 23.415 -7.053 1.00 48.12 89 VAL A CA 1
ATOM 693 C C . VAL A 1 89 ? 15.603 24.756 -6.587 1.00 48.12 89 VAL A C 1
ATOM 695 O O . VAL A 1 89 ? 14.406 24.797 -6.220 1.00 48.12 89 VAL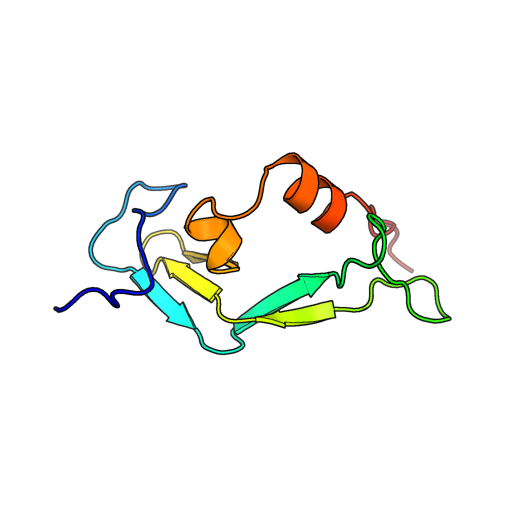 A O 1
#

Organism: NCBI:txid2055137